Protein AF-A0A3D4P2C3-F1 (afdb_monomer_lite)

Secondary structure (DSSP, 8-state):
--EEEEE-S-HHHHHHHHHHHHHTT-EEEEES-HHHHHHH-

Sequence (41 aa):
MKRILLIEDDEALRKTLTIALEAEGFSVVSTADGRQGLELG

Foldseek 3Di:
DAEDEAAAQDPVVQVVVCVVVVVVVYHYDYDPDPVVSVVVD

pLDDT: mean 97.0, std 4.23, range [76.38, 98.75]

Radius of gyration: 9.83 Å; chains: 1; bounding box: 24×12×26 Å

Structure (mmCIF, N/CA/C/O backbone):
data_AF-A0A3D4P2C3-F1
#
_entry.id   AF-A0A3D4P2C3-F1
#
loop_
_atom_site.group_PDB
_atom_site.id
_atom_site.type_symbol
_atom_site.label_atom_id
_atom_site.label_alt_id
_atom_site.label_comp_id
_atom_site.label_asym_id
_atom_site.label_entity_id
_atom_site.label_seq_id
_atom_site.pdbx_PDB_ins_code
_atom_site.Cartn_x
_atom_site.Cartn_y
_atom_site.Cartn_z
_atom_site.occupancy
_atom_site.B_iso_or_equiv
_atom_site.auth_seq_id
_atom_site.auth_comp_id
_atom_site.auth_asym_id
_atom_site.auth_atom_id
_atom_site.pdbx_PDB_model_num
ATOM 1 N N . MET A 1 1 ? -15.039 -3.633 7.521 1.00 76.38 1 MET A N 1
ATOM 2 C CA . MET A 1 1 ? -13.655 -3.238 7.180 1.00 76.38 1 MET A CA 1
ATOM 3 C C . MET A 1 1 ? -13.641 -2.839 5.712 1.00 76.38 1 MET A C 1
ATOM 5 O O . MET A 1 1 ? -14.224 -3.572 4.922 1.00 76.38 1 MET A O 1
ATOM 9 N N . LYS A 1 2 ? -13.102 -1.671 5.341 1.00 93.81 2 LYS A N 1
ATOM 10 C CA . LYS A 1 2 ? -13.009 -1.270 3.924 1.00 93.81 2 LYS A CA 1
ATOM 11 C C . LYS A 1 2 ? -11.742 -1.884 3.315 1.00 93.81 2 LYS A C 1
ATOM 13 O O . LYS A 1 2 ? -10.708 -1.903 3.980 1.00 93.81 2 LYS A O 1
ATOM 18 N N . ARG A 1 3 ? -11.845 -2.406 2.090 1.00 97.00 3 ARG A N 1
ATOM 19 C CA . ARG A 1 3 ? -10.725 -2.996 1.341 1.00 97.00 3 ARG A CA 1
ATOM 20 C C . ARG A 1 3 ? -10.095 -1.943 0.429 1.00 97.00 3 ARG A C 1
ATOM 22 O O . ARG A 1 3 ? -10.830 -1.205 -0.223 1.00 97.00 3 ARG A O 1
ATOM 29 N N . ILE A 1 4 ? -8.766 -1.903 0.3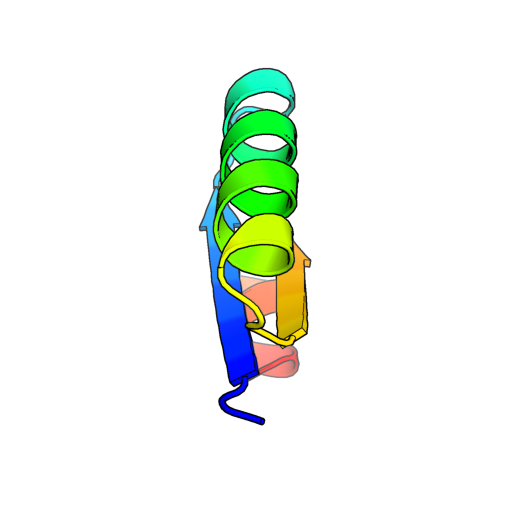72 1.00 98.12 4 ILE A N 1
ATOM 30 C CA . ILE A 1 4 ? -7.978 -1.064 -0.539 1.00 98.12 4 ILE A CA 1
ATOM 31 C C . ILE A 1 4 ? -7.099 -1.972 -1.405 1.00 98.12 4 ILE A C 1
ATOM 33 O O . ILE A 1 4 ? -6.424 -2.857 -0.883 1.00 98.12 4 ILE A O 1
ATOM 37 N N . LEU A 1 5 ? -7.103 -1.736 -2.719 1.00 98.19 5 LEU A N 1
ATOM 38 C CA . LEU A 1 5 ? -6.096 -2.258 -3.641 1.00 98.19 5 LEU A CA 1
ATOM 39 C C . LEU A 1 5 ? -5.043 -1.167 -3.863 1.00 98.19 5 LEU A C 1
ATOM 41 O O . LEU A 1 5 ? -5.372 -0.087 -4.350 1.00 98.19 5 LEU A O 1
ATOM 45 N N . LEU A 1 6 ? -3.797 -1.449 -3.495 1.00 98.19 6 LEU A N 1
ATOM 46 C CA . LEU A 1 6 ? -2.659 -0.552 -3.666 1.00 98.19 6 LEU A CA 1
ATOM 47 C C . LEU A 1 6 ? -1.767 -1.063 -4.804 1.00 98.19 6 LEU A C 1
ATOM 49 O O . LEU A 1 6 ? -1.199 -2.149 -4.703 1.00 98.19 6 LEU A O 1
ATOM 53 N N . ILE A 1 7 ? -1.623 -0.270 -5.863 1.00 98.44 7 ILE A N 1
ATOM 54 C CA . ILE A 1 7 ? -0.704 -0.547 -6.973 1.00 98.44 7 ILE A CA 1
ATOM 55 C C . ILE A 1 7 ? 0.415 0.490 -6.900 1.00 98.44 7 ILE A C 1
ATOM 57 O O . ILE A 1 7 ? 0.139 1.679 -7.028 1.00 98.44 7 ILE A O 1
ATOM 61 N N . GLU A 1 8 ? 1.640 0.040 -6.650 1.00 98.56 8 GLU A N 1
ATOM 62 C CA . GLU A 1 8 ? 2.811 0.901 -6.432 1.00 98.56 8 GLU A CA 1
ATOM 63 C C . GLU A 1 8 ? 4.070 0.144 -6.862 1.00 98.56 8 GLU A C 1
ATOM 65 O O . GLU A 1 8 ? 4.297 -0.965 -6.375 1.00 98.56 8 GLU A O 1
ATOM 70 N N . ASP A 1 9 ? 4.869 0.691 -7.776 1.00 98.06 9 ASP A N 1
ATOM 71 C CA . ASP A 1 9 ? 6.010 -0.001 -8.383 1.00 98.06 9 ASP A CA 1
ATOM 72 C C . ASP A 1 9 ? 7.238 -0.031 -7.464 1.00 98.06 9 ASP A C 1
ATOM 74 O O . ASP A 1 9 ? 7.917 -1.063 -7.388 1.00 98.06 9 ASP A O 1
ATOM 78 N N . ASP A 1 10 ? 7.469 1.017 -6.671 1.00 98.62 10 ASP A N 1
ATOM 79 C CA . ASP A 1 10 ? 8.564 1.035 -5.701 1.00 98.62 10 ASP A CA 1
ATOM 80 C C . ASP A 1 10 ? 8.263 0.147 -4.480 1.00 98.62 10 ASP A C 1
ATOM 82 O O . ASP A 1 10 ? 7.253 0.285 -3.785 1.00 98.62 10 ASP A O 1
ATOM 86 N N . GLU A 1 11 ? 9.158 -0.799 -4.184 1.00 98.38 11 GLU A N 1
ATOM 87 C CA . GLU A 1 11 ? 8.959 -1.761 -3.095 1.00 98.38 11 GLU A CA 1
ATOM 88 C C . GLU A 1 11 ? 8.938 -1.103 -1.709 1.00 98.38 11 GLU A C 1
ATOM 90 O O . GLU A 1 11 ? 8.113 -1.469 -0.861 1.00 98.38 11 GLU 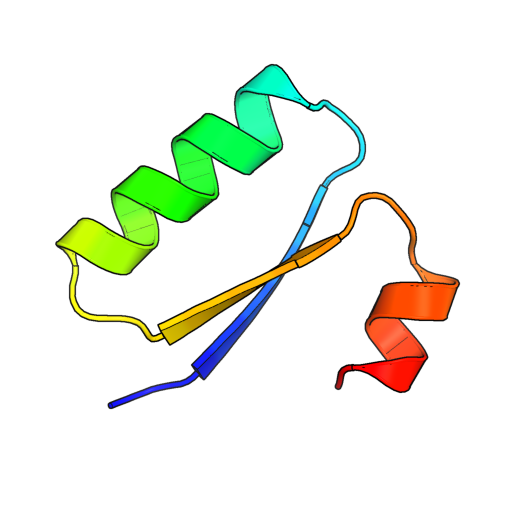A O 1
ATOM 95 N N . ALA A 1 12 ? 9.825 -0.136 -1.468 1.00 98.50 12 ALA A N 1
ATOM 96 C CA . ALA A 1 12 ? 9.943 0.509 -0.167 1.00 98.50 12 ALA A CA 1
ATOM 97 C C . ALA A 1 12 ? 8.706 1.368 0.123 1.00 98.50 12 ALA A C 1
ATOM 99 O O . ALA A 1 12 ? 8.146 1.309 1.227 1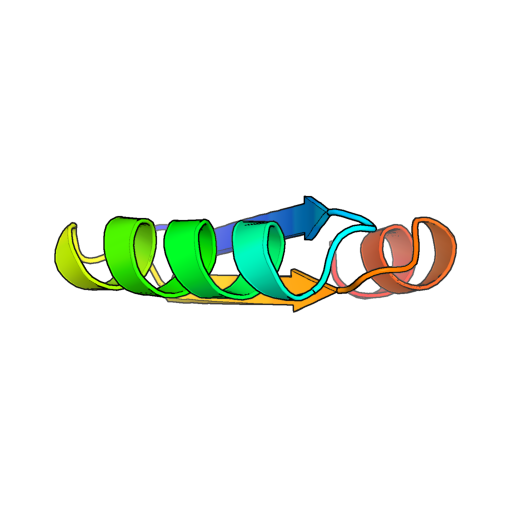.00 98.50 12 ALA A O 1
ATOM 100 N N . LEU A 1 13 ? 8.232 2.110 -0.876 1.00 98.62 13 LEU A N 1
ATOM 101 C CA . LEU A 1 13 ? 7.028 2.920 -0.784 1.00 98.62 13 LEU A CA 1
ATOM 102 C C . LEU A 1 13 ? 5.776 2.048 -0.651 1.00 98.62 13 LEU A C 1
ATOM 104 O O . LEU A 1 13 ? 4.992 2.266 0.276 1.00 98.62 13 LEU A O 1
ATOM 108 N N . ARG A 1 14 ? 5.626 0.999 -1.473 1.00 98.62 14 ARG A N 1
ATOM 109 C CA . ARG A 1 14 ? 4.496 0.054 -1.393 1.00 98.62 14 ARG A CA 1
ATOM 110 C C . ARG A 1 14 ? 4.365 -0.551 0.001 1.00 98.62 14 ARG A C 1
ATOM 112 O O . ARG A 1 14 ? 3.261 -0.615 0.548 1.00 98.62 14 ARG A O 1
ATOM 119 N N . LYS A 1 15 ? 5.483 -0.963 0.607 1.00 98.69 15 LYS A N 1
ATOM 120 C CA . LYS A 1 15 ? 5.506 -1.513 1.970 1.00 98.69 15 LYS A CA 1
ATOM 121 C C . LYS A 1 15 ? 5.131 -0.464 3.017 1.00 98.69 15 LYS A C 1
ATOM 123 O O . LYS A 1 15 ? 4.328 -0.754 3.900 1.00 98.69 15 LYS A O 1
ATOM 128 N N . THR A 1 16 ? 5.675 0.747 2.899 1.00 98.75 16 THR A N 1
ATOM 129 C CA . THR A 1 16 ? 5.392 1.860 3.821 1.00 98.75 16 THR A CA 1
ATOM 130 C C . THR A 1 16 ? 3.906 2.219 3.816 1.00 98.75 16 THR A C 1
ATOM 132 O O . THR A 1 16 ? 3.288 2.313 4.875 1.00 98.75 16 THR A O 1
ATOM 135 N N . LEU A 1 17 ? 3.311 2.346 2.628 1.00 98.69 17 LEU A N 1
ATOM 136 C CA . LEU A 1 17 ? 1.891 2.654 2.462 1.00 98.69 17 LEU A CA 1
ATOM 137 C C . LEU A 1 17 ? 0.987 1.513 2.937 1.00 98.69 17 LEU A C 1
ATOM 139 O O . LEU A 1 17 ? -0.023 1.780 3.583 1.00 98.69 17 LEU A O 1
ATOM 143 N N . THR A 1 18 ? 1.356 0.254 2.670 1.00 98.62 18 THR A N 1
ATOM 144 C CA . THR A 1 18 ? 0.599 -0.914 3.154 1.00 98.62 18 THR A CA 1
ATOM 145 C C . THR A 1 18 ? 0.494 -0.891 4.680 1.00 98.62 18 THR A C 1
ATOM 147 O O . THR A 1 18 ? -0.613 -0.922 5.206 1.00 98.62 18 THR A O 1
ATOM 150 N N . ILE A 1 19 ? 1.622 -0.726 5.383 1.00 98.62 19 ILE A N 1
ATOM 151 C CA . ILE A 1 19 ? 1.656 -0.675 6.855 1.00 98.62 19 ILE A CA 1
ATOM 152 C C . ILE A 1 19 ? 0.824 0.497 7.389 1.00 98.62 19 ILE A C 1
ATOM 154 O O . ILE A 1 19 ? 0.056 0.324 8.333 1.00 98.62 19 ILE A O 1
ATOM 158 N N . ALA A 1 20 ? 0.961 1.686 6.793 1.00 98.69 20 ALA A N 1
ATOM 159 C CA . ALA A 1 20 ? 0.224 2.869 7.231 1.00 98.69 20 ALA A CA 1
ATOM 160 C C . ALA A 1 20 ? -1.296 2.688 7.083 1.00 98.69 20 ALA A C 1
ATOM 162 O O . ALA A 1 20 ? -2.049 2.990 8.003 1.00 98.69 20 ALA A O 1
ATOM 163 N N . LEU A 1 21 ? -1.757 2.148 5.953 1.00 98.50 21 LEU A N 1
ATOM 164 C CA . LEU A 1 21 ? -3.179 1.902 5.705 1.00 98.50 21 LEU A CA 1
ATOM 165 C C . LEU A 1 21 ? -3.737 0.777 6.593 1.00 98.50 21 LEU A C 1
ATOM 167 O O . LEU A 1 21 ? -4.857 0.877 7.090 1.00 98.50 21 LEU A O 1
ATOM 171 N N . GLU A 1 22 ? -2.970 -0.283 6.836 1.00 98.19 22 GLU A N 1
ATOM 172 C CA . GLU A 1 22 ? -3.378 -1.341 7.768 1.00 98.19 22 GLU A CA 1
ATOM 173 C C . GLU A 1 22 ? -3.496 -0.822 9.208 1.0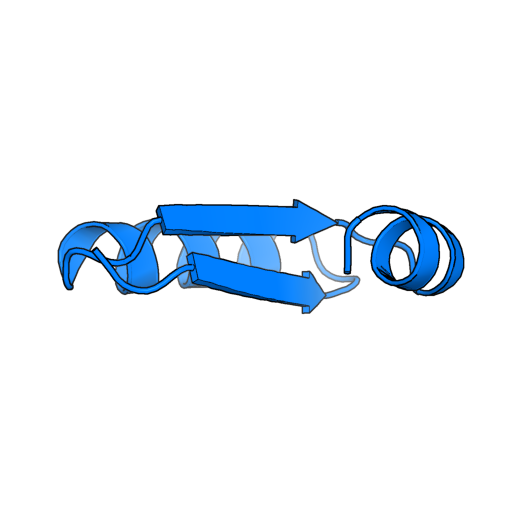0 98.19 22 GLU A C 1
ATOM 175 O O . GLU A 1 22 ? -4.448 -1.179 9.906 1.00 98.19 22 GLU A O 1
ATOM 180 N N . ALA A 1 23 ? -2.596 0.070 9.640 1.00 98.25 23 ALA A N 1
ATOM 181 C CA . ALA A 1 23 ? -2.656 0.712 10.956 1.00 98.25 23 ALA A CA 1
ATOM 182 C C . ALA A 1 23 ? -3.921 1.573 11.147 1.00 98.25 23 ALA A C 1
ATOM 184 O O . ALA A 1 23 ? -4.457 1.636 12.252 1.00 98.25 23 ALA A O 1
ATOM 185 N N . GLU A 1 24 ? -4.448 2.159 10.069 1.00 97.81 24 GLU A N 1
ATOM 186 C CA . GLU A 1 24 ? -5.732 2.880 10.049 1.00 97.81 24 GLU A CA 1
ATOM 187 C C . GLU A 1 24 ? -6.962 1.941 9.996 1.00 97.81 24 GLU A C 1
ATOM 189 O O . GLU A 1 24 ? -8.110 2.389 9.953 1.00 97.81 24 GLU A O 1
ATOM 194 N N . GLY A 1 25 ? -6.755 0.620 10.003 1.00 97.88 25 GLY A N 1
ATOM 195 C CA . GLY A 1 25 ? -7.821 -0.385 10.044 1.00 97.88 25 GLY A CA 1
ATOM 196 C C . GLY A 1 25 ? -8.389 -0.775 8.676 1.00 97.88 25 GLY A C 1
ATOM 197 O O . GLY A 1 25 ? -9.478 -1.362 8.604 1.00 97.88 25 GLY A O 1
ATOM 198 N N . PHE A 1 26 ? -7.685 -0.473 7.583 1.00 98.50 26 PHE A N 1
ATOM 199 C CA . PHE A 1 26 ? -8.029 -0.975 6.252 1.00 98.50 26 PHE A CA 1
ATOM 200 C C . PHE A 1 26 ? -7.500 -2.396 6.038 1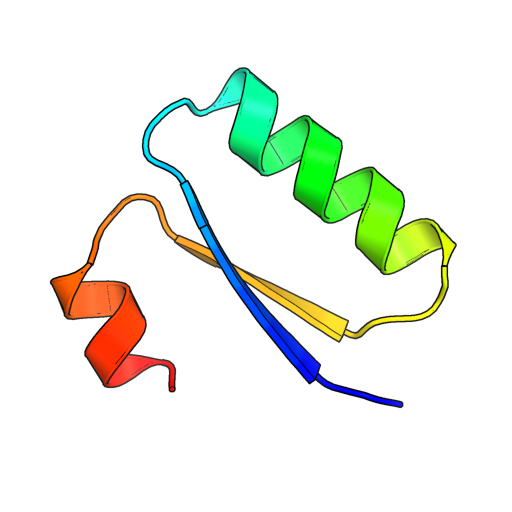.00 98.50 26 PHE A C 1
ATOM 202 O O . PHE A 1 26 ? -6.469 -2.786 6.574 1.00 98.50 26 PHE A O 1
ATOM 209 N N . SER A 1 27 ? -8.203 -3.177 5.217 1.00 98.12 27 SER A N 1
ATOM 210 C CA . SER A 1 27 ? -7.640 -4.407 4.651 1.00 98.12 27 SER A CA 1
ATOM 211 C C . SER A 1 27 ? -6.975 -4.048 3.328 1.00 98.12 27 SER A C 1
ATOM 213 O O . SER A 1 27 ? -7.652 -3.565 2.417 1.00 98.12 27 SER A O 1
ATOM 215 N N . VAL A 1 28 ? -5.662 -4.239 3.230 1.00 98.12 28 VAL A N 1
ATOM 216 C CA . VAL A 1 28 ? -4.876 -3.818 2.068 1.00 98.12 28 VAL A CA 1
ATOM 217 C C . VAL A 1 28 ? -4.438 -5.040 1.272 1.00 98.12 28 VAL A C 1
ATOM 219 O O . VAL A 1 28 ? -3.924 -6.010 1.819 1.00 98.12 28 VAL A O 1
ATOM 222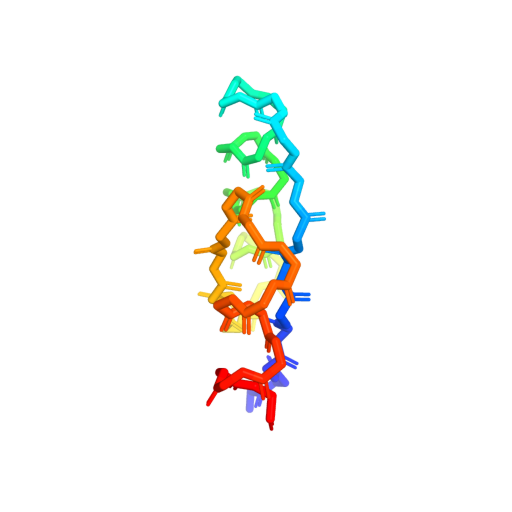 N N . VAL A 1 29 ? -4.637 -4.989 -0.040 1.00 98.06 29 VAL A N 1
ATOM 223 C CA . VAL A 1 29 ? -4.012 -5.903 -0.998 1.00 98.06 29 VAL A CA 1
ATOM 224 C C . VAL A 1 29 ? -3.081 -5.058 -1.848 1.00 98.06 29 VAL A C 1
ATOM 226 O O . VAL A 1 29 ? -3.535 -4.082 -2.440 1.00 98.06 29 VAL A O 1
ATOM 229 N N . SER A 1 30 ? -1.792 -5.392 -1.891 1.00 97.88 30 SER A N 1
ATOM 230 C CA . SER A 1 30 ? -0.806 -4.619 -2.646 1.00 97.88 30 SER A CA 1
ATOM 231 C C . SER A 1 30 ? -0.144 -5.433 -3.756 1.00 97.88 30 SER A C 1
ATOM 233 O O . SER A 1 30 ? 0.068 -6.639 -3.632 1.00 97.88 30 SER A O 1
ATOM 235 N N . THR A 1 31 ? 0.168 -4.762 -4.861 1.00 98.38 31 THR A N 1
ATOM 236 C CA . THR A 1 31 ? 0.904 -5.313 -6.004 1.00 98.38 31 THR A CA 1
ATOM 237 C C . THR A 1 31 ? 1.800 -4.240 -6.624 1.00 98.38 31 THR A C 1
ATOM 239 O O . THR A 1 31 ? 1.548 -3.046 -6.471 1.00 98.38 31 THR A O 1
ATOM 242 N N . ALA A 1 32 ? 2.862 -4.670 -7.303 1.00 98.00 32 ALA A N 1
ATOM 243 C CA . ALA A 1 32 ? 3.716 -3.801 -8.109 1.00 98.00 32 ALA A CA 1
ATOM 244 C C . ALA A 1 32 ? 3.226 -3.649 -9.557 1.00 98.00 32 ALA A C 1
ATOM 246 O O . ALA A 1 32 ? 3.702 -2.779 -10.278 1.00 98.00 32 ALA A O 1
ATOM 247 N N . ASP A 1 33 ? 2.313 -4.513 -10.007 1.00 97.94 33 ASP A N 1
ATOM 248 C CA . ASP A 1 33 ? 1.949 -4.628 -11.414 1.00 97.94 33 ASP A CA 1
ATOM 249 C C . ASP A 1 33 ? 0.491 -4.231 -11.652 1.00 97.94 33 ASP A C 1
ATOM 251 O O . ASP A 1 33 ? -0.438 -4.723 -11.008 1.00 97.94 33 ASP A O 1
ATOM 255 N N . GLY A 1 34 ? 0.283 -3.347 -12.626 1.00 97.38 34 GLY A N 1
ATOM 256 C CA . GLY A 1 34 ? -1.049 -2.859 -12.967 1.00 97.38 34 GLY A CA 1
ATOM 257 C C . GLY A 1 34 ? -1.978 -3.946 -13.513 1.00 97.38 34 GLY A C 1
ATOM 258 O O . GLY A 1 34 ? -3.176 -3.901 -13.241 1.00 97.38 34 GLY A O 1
ATOM 259 N N . ARG A 1 35 ? -1.460 -4.941 -14.249 1.00 98.00 35 ARG A N 1
ATOM 260 C CA . ARG A 1 35 ? -2.284 -6.044 -14.776 1.00 98.00 35 ARG A CA 1
ATOM 261 C C . ARG A 1 35 ? -2.727 -6.959 -13.645 1.00 98.00 35 ARG A C 1
ATOM 263 O O . ARG A 1 35 ? -3.910 -7.263 -13.558 1.00 98.00 35 ARG A O 1
ATOM 270 N N . GLN A 1 36 ? -1.817 -7.307 -12.738 1.00 97.62 36 GLN A N 1
ATOM 271 C CA . GLN A 1 36 ? -2.163 -8.034 -11.520 1.00 97.62 36 GLN A CA 1
ATOM 272 C C . GLN A 1 36 ? -3.165 -7.238 -10.672 1.00 97.62 36 GLN A C 1
ATOM 274 O O . GLN A 1 36 ? -4.098 -7.810 -10.118 1.00 97.62 36 GLN A O 1
ATOM 279 N N . GLY A 1 37 ? -3.029 -5.911 -10.609 1.00 97.44 37 GLY A N 1
ATOM 280 C CA . GLY A 1 37 ? -4.001 -5.041 -9.952 1.00 97.44 37 GLY A CA 1
ATOM 281 C C . GLY A 1 37 ? -5.410 -5.177 -10.532 1.00 97.44 37 GLY A C 1
ATOM 282 O O . GLY A 1 37 ? -6.366 -5.320 -9.777 1.00 97.44 37 GLY A O 1
ATOM 283 N N . LEU A 1 38 ? -5.543 -5.212 -11.860 1.00 97.44 38 LEU A N 1
ATOM 284 C CA . LEU A 1 38 ? -6.834 -5.431 -12.524 1.00 97.44 38 LEU A CA 1
ATOM 285 C C . LEU A 1 38 ? -7.439 -6.813 -12.229 1.00 97.44 38 LEU A C 1
ATOM 287 O O . LEU A 1 38 ? -8.657 -6.929 -12.196 1.00 97.44 38 LEU A O 1
ATOM 291 N N . GLU A 1 39 ? -6.622 -7.846 -12.009 1.00 96.94 39 GLU A N 1
ATOM 292 C CA . GLU A 1 39 ? -7.096 -9.189 -11.628 1.00 96.94 39 GLU A CA 1
ATOM 293 C C . GLU A 1 39 ? -7.543 -9.269 -10.157 1.00 96.94 39 GLU A C 1
ATOM 295 O O . GLU A 1 39 ? -8.383 -10.096 -9.802 1.00 96.94 39 GLU A O 1
ATOM 300 N N . LEU A 1 40 ? -6.972 -8.424 -9.291 1.00 92.94 40 LEU A N 1
ATOM 301 C CA . LEU A 1 40 ? -7.263 -8.368 -7.854 1.00 92.94 40 LEU A CA 1
ATOM 302 C C . LEU A 1 40 ? -8.436 -7.437 -7.498 1.00 92.94 40 LEU A C 1
ATOM 304 O O . LEU A 1 40 ? -8.937 -7.512 -6.365 1.00 92.94 40 LEU A O 1
ATOM 308 N N . GLY A 1 41 ? -8.798 -6.516 -8.394 1.00 82.00 41 GLY A N 1
ATOM 309 C CA . GLY A 1 41 ? -9.879 -5.536 -8.234 1.00 82.00 41 GLY A CA 1
ATOM 310 C C . GLY A 1 41 ? -11.254 -6.147 -8.429 1.00 82.00 41 GLY A C 1
ATOM 311 O O . GLY A 1 41 ? -12.083 -5.963 -7.508 1.00 82.00 41 GLY A O 1
#